Protein AF-A0A653WQN8-F1 (afdb_monomer_lite)

Secondary structure (DSSP, 8-state):
-----S---SS-----EEEE-S-EEETT-HHHHHHHT--HHHHHS--HHHHHTT---HHHHHHHHHHHTT-SEEEEE-SSSTT-EEEEESS-SSTTSPEEEE--

Structure (mmCIF, N/CA/C/O backbone):
data_AF-A0A653WQN8-F1
#
_entry.id   AF-A0A653WQN8-F1
#
loop_
_atom_site.group_PDB
_atom_site.id
_atom_site.type_symbol
_atom_site.label_atom_id
_atom_site.label_alt_id
_atom_site.label_comp_id
_atom_site.label_asym_id
_atom_site.label_entity_id
_atom_site.label_seq_id
_atom_site.pdbx_PDB_ins_code
_atom_site.Cartn_x
_atom_site.Cartn_y
_atom_site.Cartn_z
_atom_site.occupancy
_atom_site.B_iso_or_equiv
_atom_site.auth_seq_id
_atom_site.auth_comp_id
_atom_site.auth_asym_id
_atom_site.auth_atom_id
_atom_site.pdbx_PDB_model_num
ATOM 1 N N . MET A 1 1 ? 11.248 9.016 10.488 1.00 51.66 1 MET A N 1
ATOM 2 C CA . MET A 1 1 ? 11.168 9.263 9.032 1.00 51.66 1 MET A CA 1
ATOM 3 C C . MET A 1 1 ? 12.168 10.351 8.684 1.00 51.66 1 MET A C 1
ATOM 5 O O . MET A 1 1 ? 11.996 11.481 9.122 1.00 51.66 1 MET A O 1
ATOM 9 N N . VAL A 1 2 ? 13.256 9.994 8.004 1.00 47.34 2 VAL A N 1
ATOM 10 C CA . VAL A 1 2 ? 14.262 10.970 7.564 1.00 47.34 2 VAL A CA 1
ATOM 11 C C . VAL A 1 2 ? 13.669 11.739 6.387 1.00 47.34 2 VAL A C 1
ATOM 13 O O . VAL A 1 2 ? 13.267 11.137 5.396 1.00 47.34 2 VAL A O 1
ATOM 16 N N . ALA A 1 3 ? 13.558 13.060 6.500 1.00 53.66 3 ALA A N 1
ATOM 17 C CA . ALA A 1 3 ? 13.160 13.884 5.368 1.00 53.66 3 ALA A CA 1
ATOM 18 C C . ALA A 1 3 ? 14.375 14.051 4.443 1.00 53.66 3 ALA A C 1
ATOM 20 O O . ALA A 1 3 ? 15.348 14.700 4.820 1.00 53.66 3 ALA A O 1
ATOM 21 N N . HIS A 1 4 ? 14.326 13.474 3.241 1.00 57.62 4 HIS A N 1
ATOM 22 C CA . HIS A 1 4 ? 15.339 13.689 2.205 1.00 57.62 4 HIS A CA 1
ATOM 23 C C . HIS A 1 4 ? 15.202 15.117 1.654 1.00 57.62 4 HIS A C 1
ATOM 25 O O . HIS A 1 4 ? 14.484 15.342 0.682 1.00 57.62 4 HIS A O 1
ATOM 31 N N . ARG A 1 5 ? 15.810 16.103 2.326 1.00 55.78 5 ARG A N 1
ATOM 32 C CA . ARG A 1 5 ? 15.682 17.523 1.953 1.00 55.78 5 ARG A CA 1
ATOM 33 C C . ARG A 1 5 ? 16.772 18.026 1.001 1.00 55.78 5 ARG A C 1
ATOM 35 O O . ARG A 1 5 ? 16.506 18.989 0.298 1.00 55.78 5 ARG A O 1
ATOM 42 N N . ASP A 1 6 ? 17.912 17.338 0.889 1.00 57.12 6 ASP A N 1
ATOM 43 C CA . ASP A 1 6 ? 19.116 17.961 0.306 1.00 57.12 6 ASP A CA 1
ATOM 44 C C . ASP A 1 6 ? 19.797 17.201 -0.847 1.00 57.12 6 ASP A C 1
ATOM 46 O O . ASP A 1 6 ? 20.877 17.590 -1.279 1.00 57.12 6 ASP A O 1
ATOM 50 N N . VAL A 1 7 ? 19.184 16.150 -1.404 1.00 60.81 7 VAL A N 1
ATOM 51 C CA . VAL A 1 7 ? 19.722 15.464 -2.598 1.00 60.81 7 VAL A CA 1
ATOM 52 C C . VAL A 1 7 ? 18.587 15.166 -3.567 1.00 60.81 7 VAL A C 1
ATOM 54 O O . VAL A 1 7 ? 17.973 14.101 -3.532 1.00 60.81 7 VAL A O 1
ATOM 57 N N . ARG A 1 8 ? 18.265 16.136 -4.424 1.00 64.38 8 ARG A N 1
ATOM 58 C CA . ARG A 1 8 ? 17.394 15.898 -5.577 1.00 64.38 8 ARG A CA 1
ATOM 59 C C . ARG A 1 8 ? 18.285 15.568 -6.769 1.00 64.38 8 ARG A C 1
ATOM 61 O O . ARG A 1 8 ? 19.209 16.323 -7.049 1.00 64.38 8 ARG A O 1
ATOM 68 N N . ALA A 1 9 ? 18.022 14.449 -7.440 1.00 69.00 9 ALA A N 1
ATOM 69 C CA . ALA A 1 9 ? 18.744 14.086 -8.656 1.00 69.00 9 ALA A CA 1
ATOM 70 C C . ALA A 1 9 ? 18.626 15.206 -9.705 1.00 69.00 9 ALA A C 1
ATOM 72 O O . ALA A 1 9 ? 17.548 15.784 -9.869 1.00 69.00 9 ALA A O 1
ATOM 73 N N . GLU A 1 10 ? 19.725 15.501 -10.404 1.00 74.81 10 GLU A N 1
ATOM 74 C CA . GLU A 1 10 ? 19.770 16.523 -11.463 1.00 74.81 10 GLU A CA 1
ATOM 75 C C . GLU A 1 10 ? 18.878 16.148 -12.659 1.00 74.81 10 GLU A C 1
ATOM 77 O O . GLU A 1 10 ? 18.320 17.025 -13.318 1.00 74.81 10 GLU A O 1
ATOM 82 N N . THR A 1 11 ? 18.667 14.844 -12.871 1.00 83.81 11 THR A N 1
ATOM 83 C CA . THR A 1 11 ? 17.816 14.279 -13.923 1.00 83.81 11 THR A CA 1
ATOM 84 C C . THR A 1 11 ? 16.783 13.332 -13.314 1.00 83.81 11 THR A C 1
ATOM 86 O O . THR A 1 11 ? 17.098 12.540 -12.426 1.00 83.81 11 THR A O 1
ATOM 89 N N . LEU A 1 12 ? 15.538 13.417 -13.793 1.00 87.25 12 LEU A N 1
ATOM 90 C CA . LEU A 1 12 ? 14.464 12.482 -13.455 1.00 87.25 12 LEU A CA 1
ATOM 91 C C . LEU A 1 12 ? 14.303 11.470 -14.589 1.00 87.25 12 LEU A C 1
ATOM 93 O O . LEU A 1 12 ? 14.203 11.860 -15.750 1.00 87.25 12 LEU A O 1
ATOM 97 N N . GLU A 1 13 ? 14.222 10.190 -14.241 1.00 89.38 13 GLU A N 1
ATOM 98 C CA . GLU A 1 13 ? 14.051 9.094 -15.194 1.00 89.38 13 GLU A CA 1
ATOM 99 C C . GLU A 1 13 ? 12.805 8.274 -14.855 1.00 89.38 13 GLU A C 1
ATOM 101 O O . GLU A 1 13 ? 12.418 8.150 -13.690 1.00 89.38 13 GLU A O 1
ATOM 106 N N . ILE A 1 14 ? 12.173 7.711 -15.886 1.00 92.19 14 ILE A N 1
ATOM 107 C CA . ILE A 1 14 ? 11.101 6.726 -15.732 1.00 92.19 14 ILE A CA 1
ATOM 108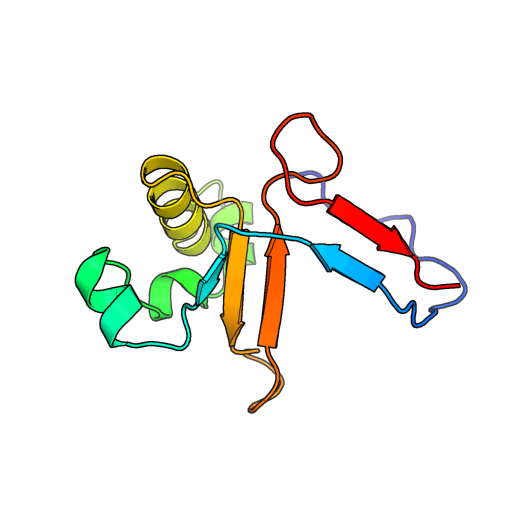 C C . ILE A 1 14 ? 11.727 5.348 -15.901 1.00 92.19 14 ILE A C 1
ATOM 110 O O . ILE A 1 14 ? 12.303 5.052 -16.945 1.00 92.19 14 ILE A O 1
ATOM 114 N N . VAL A 1 15 ? 11.578 4.506 -14.882 1.00 94.44 15 VAL A N 1
ATOM 115 C CA . VAL A 1 15 ? 12.102 3.140 -14.869 1.00 94.44 15 VAL A CA 1
ATOM 116 C C . VAL A 1 15 ? 10.935 2.161 -14.863 1.00 94.44 15 VAL A C 1
ATOM 118 O O . VAL A 1 15 ? 9.988 2.320 -14.092 1.00 94.44 15 VAL A O 1
ATOM 121 N N . ALA A 1 16 ? 10.999 1.147 -15.724 1.00 96.44 16 ALA A N 1
ATOM 122 C CA . ALA A 1 16 ? 10.065 0.032 -15.691 1.00 96.44 16 ALA A CA 1
ATOM 123 C C . ALA A 1 16 ? 10.536 -1.004 -14.663 1.00 96.44 16 ALA A C 1
ATOM 125 O O . ALA A 1 16 ? 11.720 -1.331 -14.594 1.00 96.44 16 ALA A O 1
ATOM 126 N N . ILE A 1 17 ? 9.611 -1.518 -13.857 1.00 97.12 17 ILE A N 1
ATOM 127 C CA . ILE A 1 17 ? 9.901 -2.460 -12.776 1.00 97.12 17 ILE A CA 1
ATOM 128 C C . ILE A 1 17 ? 8.967 -3.658 -12.922 1.00 97.12 17 ILE A C 1
ATOM 130 O O . ILE A 1 17 ? 7.762 -3.490 -13.102 1.00 97.12 17 ILE A O 1
ATOM 134 N N . ASP A 1 18 ? 9.542 -4.851 -12.838 1.00 97.94 18 ASP A N 1
ATOM 135 C CA . ASP A 1 18 ? 8.823 -6.107 -12.683 1.00 97.94 18 ASP A CA 1
ATOM 136 C C . ASP A 1 18 ? 8.685 -6.433 -11.200 1.00 97.94 18 ASP A C 1
ATOM 138 O O . ASP A 1 18 ? 9.675 -6.419 -10.463 1.00 97.94 18 ASP A O 1
ATOM 142 N N . VAL A 1 19 ? 7.453 -6.711 -10.772 1.00 98.00 19 VAL A N 1
ATOM 143 C CA . VAL A 1 19 ? 7.130 -7.059 -9.388 1.00 98.00 19 VAL A CA 1
ATOM 144 C C . VAL A 1 19 ? 6.371 -8.377 -9.361 1.00 98.00 19 VAL A C 1
ATOM 146 O O . VAL A 1 19 ? 5.320 -8.495 -9.990 1.00 98.00 19 VAL A O 1
ATOM 149 N N . ASP A 1 20 ? 6.891 -9.337 -8.604 1.00 97.94 20 ASP A N 1
ATOM 150 C CA . ASP A 1 20 ? 6.192 -10.564 -8.228 1.00 97.94 20 ASP A CA 1
ATOM 151 C C . ASP A 1 20 ? 5.841 -10.488 -6.738 1.00 97.94 20 ASP A C 1
ATOM 153 O O . ASP A 1 20 ? 6.726 -10.406 -5.883 1.00 97.94 20 ASP A O 1
ATOM 157 N N . ALA A 1 21 ? 4.546 -10.433 -6.431 1.00 97.00 21 ALA A N 1
ATOM 158 C CA . ALA A 1 21 ? 4.034 -10.269 -5.078 1.00 97.00 21 ALA A CA 1
ATOM 159 C C . ALA A 1 21 ? 2.699 -11.003 -4.914 1.00 97.00 21 ALA A C 1
ATOM 161 O O . ALA A 1 21 ? 1.758 -10.766 -5.671 1.00 97.00 21 ALA A O 1
ATOM 162 N N . ALA A 1 22 ? 2.599 -11.856 -3.894 1.00 94.38 22 ALA A N 1
ATOM 163 C CA . ALA A 1 22 ? 1.411 -12.680 -3.675 1.00 94.38 22 ALA A CA 1
ATOM 164 C C . ALA A 1 22 ? 0.390 -12.044 -2.717 1.00 94.38 22 ALA A C 1
ATOM 166 O O . ALA A 1 22 ? -0.814 -12.169 -2.931 1.00 94.38 22 ALA A O 1
ATOM 167 N N . ARG A 1 23 ? 0.843 -11.373 -1.649 1.00 97.06 23 ARG A N 1
ATOM 168 C CA . ARG A 1 23 ? -0.027 -10.910 -0.550 1.00 97.06 23 ARG A CA 1
ATOM 169 C C . ARG A 1 23 ? -0.229 -9.396 -0.595 1.00 97.06 23 ARG A C 1
ATOM 171 O O . ARG A 1 23 ? 0.130 -8.686 0.341 1.00 97.06 23 ARG A O 1
ATOM 178 N N . ILE A 1 24 ? -0.775 -8.901 -1.704 1.00 98.12 24 ILE A N 1
ATOM 179 C CA . ILE A 1 24 ? -1.091 -7.478 -1.895 1.00 98.12 24 ILE A CA 1
ATOM 180 C C . ILE A 1 24 ? -2.581 -7.241 -1.661 1.00 98.12 24 ILE A C 1
ATOM 182 O O . ILE A 1 24 ? -3.419 -7.887 -2.286 1.00 98.12 24 ILE A O 1
ATOM 186 N N . VAL A 1 25 ? -2.904 -6.293 -0.783 1.00 98.25 25 VAL A N 1
ATOM 187 C CA . VAL A 1 25 ? -4.292 -5.912 -0.491 1.00 98.25 25 VAL A CA 1
ATOM 188 C C . VAL A 1 25 ? -4.713 -4.741 -1.376 1.00 98.25 25 VAL A C 1
ATOM 190 O O . VAL A 1 25 ? -4.061 -3.698 -1.388 1.00 98.25 25 VAL A O 1
ATOM 193 N N . ASP A 1 26 ? -5.809 -4.893 -2.118 1.00 97.62 26 ASP A N 1
ATOM 194 C CA . ASP A 1 26 ? -6.336 -3.832 -2.978 1.00 97.62 26 ASP A CA 1
ATOM 195 C C . ASP A 1 26 ? -7.322 -2.942 -2.210 1.00 97.62 26 ASP A C 1
ATOM 197 O O . ASP A 1 26 ? -8.476 -3.310 -1.999 1.00 97.62 26 ASP A O 1
ATOM 201 N N . LEU A 1 27 ? -6.886 -1.743 -1.809 1.00 97.38 27 LEU A N 1
ATOM 202 C CA . LEU A 1 27 ? -7.733 -0.794 -1.075 1.00 97.38 27 LEU A CA 1
ATOM 203 C C . LEU A 1 27 ? -8.789 -0.121 -1.960 1.00 97.38 27 LEU A C 1
ATOM 205 O O . LEU A 1 27 ? -9.579 0.688 -1.480 1.00 97.38 27 LEU A O 1
ATOM 209 N N . ARG A 1 28 ? -8.801 -0.398 -3.265 1.00 95.81 28 ARG A N 1
ATOM 210 C CA . ARG A 1 28 ? -9.832 0.107 -4.178 1.00 95.81 28 ARG A CA 1
ATOM 211 C C . ARG A 1 28 ? -11.077 -0.773 -4.166 1.00 95.81 28 ARG A C 1
ATOM 213 O O . ARG A 1 28 ? -12.098 -0.337 -4.690 1.00 95.81 28 ARG A O 1
ATOM 220 N N . ASP A 1 29 ? -10.988 -1.982 -3.612 1.00 96.81 29 ASP A N 1
ATOM 221 C CA . ASP A 1 29 ? -12.118 -2.888 -3.446 1.00 96.81 29 ASP A CA 1
ATOM 222 C C . ASP A 1 29 ? -12.802 -2.655 -2.085 1.00 96.81 29 ASP A C 1
ATOM 224 O O . ASP A 1 29 ? -12.238 -3.007 -1.043 1.00 96.81 29 ASP A O 1
ATOM 228 N N . PRO A 1 30 ? -14.032 -2.106 -2.062 1.00 94.88 30 PRO A N 1
ATOM 229 C CA . PRO A 1 30 ? -14.768 -1.898 -0.819 1.00 94.88 30 PRO A CA 1
ATOM 230 C C . PRO A 1 30 ? -15.026 -3.200 -0.053 1.00 94.88 30 PRO A C 1
ATOM 232 O O . PRO A 1 30 ? -15.002 -3.191 1.172 1.00 94.88 30 PRO A O 1
ATOM 235 N N . GLY A 1 31 ? -15.216 -4.331 -0.747 1.00 97.25 31 GLY A N 1
ATOM 236 C CA . GLY A 1 31 ? -15.457 -5.616 -0.085 1.00 97.25 31 GLY A CA 1
ATOM 237 C C . GLY A 1 31 ? -14.240 -6.092 0.709 1.00 97.25 31 GLY A C 1
ATOM 238 O O . GLY A 1 31 ? -14.370 -6.563 1.841 1.00 97.25 31 GLY A O 1
ATOM 239 N N . THR A 1 32 ? -13.046 -5.904 0.143 1.00 95.50 32 THR A N 1
ATOM 240 C CA . THR A 1 32 ? -11.776 -6.131 0.835 1.00 95.50 32 THR A CA 1
ATOM 241 C C . THR A 1 32 ? -11.663 -5.239 2.070 1.00 95.50 32 THR A C 1
ATOM 243 O O . THR A 1 32 ? -11.417 -5.765 3.155 1.00 95.50 32 THR A O 1
ATOM 246 N N . LEU A 1 33 ? -11.898 -3.929 1.936 1.00 96.31 33 LEU A N 1
ATOM 247 C CA . LEU A 1 33 ? -11.833 -2.967 3.045 1.00 96.31 33 LEU A CA 1
ATOM 248 C C . LEU A 1 33 ? -12.771 -3.329 4.203 1.00 96.31 33 LEU A C 1
ATOM 250 O O . LEU A 1 33 ? -12.327 -3.399 5.354 1.00 96.31 33 LEU A O 1
ATOM 254 N N . ASP A 1 34 ? -14.030 -3.636 3.893 1.00 96.31 34 ASP A N 1
ATOM 255 C CA . ASP A 1 34 ? -15.034 -4.039 4.879 1.00 96.31 34 ASP A CA 1
ATOM 256 C C . ASP A 1 34 ? -14.614 -5.323 5.611 1.00 96.31 34 ASP A C 1
ATOM 258 O O . ASP A 1 34 ? -14.762 -5.431 6.829 1.00 96.31 34 ASP A O 1
ATOM 262 N N . SER A 1 35 ? -14.035 -6.290 4.889 1.00 95.56 35 SER A N 1
ATOM 263 C CA . SER A 1 35 ? -13.619 -7.578 5.463 1.00 95.56 35 SER A CA 1
ATOM 264 C C . SER A 1 35 ? -12.455 -7.470 6.455 1.00 95.56 35 SER A C 1
ATOM 266 O O . SER A 1 35 ? -12.330 -8.302 7.357 1.00 95.56 35 SER A O 1
ATOM 268 N N . ILE A 1 36 ? -11.610 -6.443 6.312 1.00 94.69 36 ILE A N 1
ATOM 269 C CA . ILE A 1 36 ? -10.423 -6.230 7.154 1.00 94.69 36 ILE A CA 1
ATOM 270 C C . ILE A 1 36 ? -10.582 -5.073 8.147 1.00 94.69 36 ILE A C 1
ATOM 272 O O . ILE A 1 36 ? -9.718 -4.916 9.019 1.00 94.69 36 ILE A O 1
ATOM 276 N N . GLY A 1 37 ? -11.693 -4.330 8.064 1.00 95.12 37 GLY A N 1
ATOM 277 C CA . GLY A 1 37 ? -12.046 -3.237 8.968 1.00 95.12 37 GLY A CA 1
ATOM 278 C C . GLY A 1 37 ? -11.229 -1.967 8.738 1.00 95.12 37 GLY A C 1
ATOM 279 O O . GLY A 1 37 ? -10.822 -1.333 9.708 1.00 95.12 37 GLY A O 1
ATOM 280 N N . ILE A 1 38 ? -10.939 -1.628 7.480 1.00 96.12 38 ILE A N 1
ATOM 281 C CA . ILE A 1 38 ? -10.156 -0.440 7.112 1.00 96.12 38 ILE A CA 1
ATOM 282 C C . ILE A 1 38 ? -11.060 0.585 6.427 1.00 96.12 38 ILE A C 1
ATOM 284 O O . ILE A 1 38 ? -11.731 0.260 5.452 1.00 96.12 38 ILE A O 1
ATOM 288 N N . ASP A 1 39 ? -11.024 1.839 6.883 1.00 95.44 39 ASP A N 1
ATOM 289 C CA . ASP A 1 39 ? -11.587 2.965 6.137 1.00 95.44 39 ASP A CA 1
ATOM 290 C C . ASP A 1 39 ? -10.556 3.471 5.116 1.00 95.44 39 ASP A C 1
ATOM 292 O O . ASP A 1 39 ? -9.408 3.785 5.450 1.00 95.44 39 ASP A O 1
ATOM 296 N N . LEU A 1 40 ? -10.964 3.586 3.850 1.00 95.25 40 LEU A N 1
ATOM 297 C CA . LEU A 1 40 ? -10.126 4.158 2.798 1.00 95.25 40 LEU A CA 1
ATOM 298 C C . LEU A 1 40 ? -9.653 5.579 3.145 1.00 95.25 40 LEU A C 1
ATOM 300 O O . LEU A 1 40 ? -8.551 5.967 2.752 1.00 95.25 40 LEU A O 1
ATOM 304 N N . GLN A 1 41 ? -10.458 6.358 3.875 1.00 95.38 41 GLN A N 1
ATOM 305 C CA . GLN A 1 41 ? -10.097 7.720 4.265 1.00 95.38 41 GLN A CA 1
ATOM 306 C C . GLN A 1 41 ? -8.853 7.758 5.151 1.00 95.38 41 GLN A C 1
ATOM 308 O O . GLN A 1 41 ? -8.027 8.654 4.977 1.00 95.38 41 GLN A O 1
ATOM 313 N N . ASP A 1 42 ? -8.651 6.761 6.013 1.00 94.50 42 ASP A N 1
ATOM 314 C CA . ASP A 1 42 ? -7.445 6.672 6.836 1.00 94.50 42 ASP A CA 1
ATOM 315 C C . ASP A 1 42 ? -6.206 6.414 5.974 1.00 94.50 42 ASP A C 1
ATOM 317 O O . ASP A 1 42 ? -5.154 7.021 6.189 1.00 94.50 42 ASP A O 1
ATOM 321 N N . ALA A 1 43 ? -6.336 5.577 4.941 1.00 92.44 43 ALA A N 1
ATOM 322 C CA . ALA A 1 43 ? -5.246 5.269 4.019 1.00 92.44 43 ALA A CA 1
ATOM 323 C C . ALA A 1 43 ? -4.837 6.484 3.166 1.00 92.44 43 ALA A C 1
ATOM 325 O O . ALA A 1 43 ? -3.650 6.696 2.906 1.00 92.44 43 ALA A O 1
ATOM 326 N N . VAL A 1 44 ? -5.811 7.300 2.747 1.00 92.75 44 VAL A N 1
ATOM 327 C CA . VAL A 1 44 ? -5.602 8.426 1.821 1.00 92.75 44 VAL A CA 1
ATOM 328 C C . VAL A 1 44 ? -5.483 9.795 2.515 1.00 92.75 44 VAL A C 1
ATOM 330 O O . VAL A 1 44 ? -5.219 10.813 1.859 1.00 92.75 44 VAL A O 1
ATOM 333 N N . ALA A 1 45 ? -5.637 9.858 3.838 1.00 92.50 45 ALA A N 1
ATOM 334 C CA . ALA A 1 45 ? -5.564 11.108 4.585 1.00 92.50 45 ALA A CA 1
ATOM 335 C C . ALA A 1 45 ? -4.202 11.824 4.410 1.00 92.50 45 ALA A C 1
ATOM 337 O O . ALA A 1 45 ? -3.142 11.188 4.319 1.00 92.50 45 ALA A O 1
ATOM 338 N N . PRO A 1 46 ? -4.179 13.171 4.374 1.00 91.81 46 PRO A N 1
ATOM 339 C CA . PRO A 1 46 ? -2.940 13.934 4.487 1.00 91.81 46 PRO A CA 1
ATOM 340 C C . PRO A 1 46 ? -2.186 13.571 5.775 1.00 91.81 46 PRO A C 1
ATOM 342 O O . PRO A 1 46 ? -2.701 13.732 6.875 1.00 91.81 46 PRO A O 1
ATOM 345 N N . TRP A 1 47 ? -0.950 13.091 5.639 1.00 92.56 47 TRP A N 1
ATOM 346 C CA . TRP A 1 47 ? -0.178 12.566 6.771 1.00 92.56 47 TRP A CA 1
ATOM 347 C C . TRP A 1 47 ? 0.931 13.505 7.261 1.00 92.56 47 TRP A C 1
ATOM 349 O O . TRP A 1 47 ? 1.411 13.355 8.382 1.00 92.56 47 TRP A O 1
ATOM 359 N N . GLN A 1 48 ? 1.371 14.451 6.424 1.00 92.56 48 GLN A N 1
ATOM 360 C CA . GLN A 1 48 ? 2.615 15.203 6.638 1.00 92.56 48 GLN A CA 1
ATOM 361 C C . GLN A 1 48 ? 2.585 16.045 7.915 1.00 92.56 48 GLN A C 1
ATOM 363 O O . GLN A 1 48 ? 3.525 15.964 8.703 1.00 92.56 48 GLN A O 1
ATOM 368 N N . ASP A 1 49 ? 1.503 16.788 8.148 1.00 94.06 49 ASP A N 1
ATOM 369 C CA . ASP A 1 49 ? 1.386 17.672 9.313 1.00 94.06 49 ASP A CA 1
ATOM 370 C C . ASP A 1 49 ? 1.235 16.879 10.617 1.00 94.06 49 ASP A C 1
ATOM 372 O O . ASP A 1 49 ? 1.869 17.208 11.617 1.00 94.06 49 ASP A O 1
ATOM 376 N N . ILE A 1 50 ? 0.472 15.778 10.588 1.00 94.75 50 ILE A N 1
ATOM 377 C CA . ILE A 1 50 ? 0.313 14.866 11.732 1.00 94.75 50 ILE A CA 1
ATOM 378 C C . ILE A 1 50 ? 1.673 14.282 12.123 1.00 94.75 50 ILE A C 1
ATOM 380 O O . ILE A 1 50 ? 2.062 14.343 13.288 1.00 94.75 50 ILE A O 1
ATOM 384 N N . ALA A 1 51 ? 2.425 13.768 11.145 1.00 94.06 51 ALA A N 1
ATOM 385 C CA . ALA A 1 51 ? 3.753 13.217 11.383 1.00 94.06 51 ALA A CA 1
ATOM 386 C C . ALA A 1 51 ? 4.749 14.290 11.864 1.00 94.06 51 ALA A C 1
ATOM 388 O O . ALA A 1 51 ? 5.564 14.019 12.744 1.00 94.06 51 ALA A O 1
ATOM 389 N N . ALA A 1 52 ? 4.686 15.511 11.320 1.00 93.56 52 ALA A N 1
ATOM 390 C CA . ALA A 1 52 ? 5.541 16.625 11.739 1.00 93.56 52 ALA A CA 1
ATOM 391 C C . ALA A 1 52 ? 5.263 17.073 13.183 1.00 93.56 52 ALA A C 1
ATOM 393 O O . ALA A 1 52 ? 6.188 17.474 13.886 1.00 93.56 52 ALA A O 1
ATOM 394 N N . ALA A 1 53 ? 4.014 16.955 13.638 1.00 95.75 53 ALA A N 1
ATOM 395 C CA . ALA A 1 53 ? 3.612 17.203 15.020 1.00 95.75 53 ALA A CA 1
ATOM 396 C C . ALA A 1 53 ? 3.911 16.026 15.975 1.00 95.75 53 ALA A C 1
ATOM 398 O O . ALA A 1 53 ? 3.582 16.104 17.157 1.00 95.75 53 ALA A O 1
ATOM 399 N N . GLY A 1 54 ? 4.522 14.936 15.490 1.00 95.25 54 GLY A N 1
ATOM 400 C CA . GLY A 1 54 ? 4.825 13.740 16.285 1.00 95.25 54 GLY A CA 1
ATOM 401 C C . GLY A 1 54 ? 3.634 12.803 16.510 1.00 95.25 54 GLY A C 1
ATOM 402 O O . GLY A 1 54 ? 3.728 11.893 17.330 1.00 95.25 54 GLY A O 1
ATOM 403 N N . GLY A 1 55 ? 2.522 13.016 15.804 1.00 95.44 55 GLY A N 1
ATOM 404 C CA . GLY A 1 55 ? 1.368 12.122 15.825 1.00 95.44 55 GLY A CA 1
ATOM 405 C C . GLY A 1 55 ? 1.539 10.899 14.919 1.00 95.44 55 GLY A C 1
ATOM 406 O O . GLY A 1 55 ? 2.502 10.786 14.158 1.00 95.44 55 GLY A O 1
ATOM 407 N N . THR A 1 56 ? 0.546 10.009 14.968 1.00 95.31 56 THR A N 1
ATOM 408 C CA . THR A 1 56 ? 0.451 8.816 14.114 1.00 95.31 56 THR A CA 1
ATOM 409 C C . THR A 1 56 ? -0.612 9.042 13.035 1.00 95.31 56 THR A C 1
ATOM 411 O O . THR A 1 56 ? -1.796 9.085 13.365 1.00 95.31 56 THR A O 1
ATOM 414 N N . PRO A 1 57 ? -0.233 9.207 11.756 1.00 96.75 57 PRO A N 1
ATOM 415 C CA . PRO A 1 57 ? -1.179 9.264 10.645 1.00 96.75 57 PRO A CA 1
ATOM 416 C C . PRO A 1 57 ? -2.036 7.999 10.522 1.00 96.75 57 PRO A C 1
ATOM 418 O O . PRO A 1 57 ? -1.535 6.893 10.731 1.00 96.75 57 PRO A O 1
ATOM 421 N N . GLY A 1 58 ? -3.285 8.156 10.073 1.00 95.62 58 GLY A N 1
ATOM 422 C CA . GLY A 1 58 ? -4.189 7.029 9.800 1.00 95.62 58 GLY A CA 1
ATOM 423 C C . GLY A 1 58 ? -3.584 6.007 8.833 1.00 95.62 58 GLY A C 1
ATOM 424 O O . GLY A 1 58 ? -3.644 4.807 9.071 1.00 95.62 58 GLY A O 1
ATOM 425 N N . SER A 1 59 ? -2.849 6.464 7.815 1.00 95.19 59 SER A N 1
ATOM 426 C CA . SER A 1 59 ? -2.201 5.576 6.843 1.00 95.19 59 SER A CA 1
ATOM 427 C C . SER A 1 59 ? -1.133 4.663 7.456 1.00 95.19 59 SER A C 1
ATOM 429 O O . SER A 1 59 ? -0.847 3.597 6.911 1.00 95.19 59 SER A O 1
ATOM 431 N N . TRP A 1 60 ? -0.554 5.033 8.604 1.00 96.06 60 TRP A N 1
ATOM 432 C CA . TRP A 1 60 ? 0.361 4.154 9.339 1.00 96.06 60 TRP A CA 1
ATOM 433 C C . TRP A 1 60 ? -0.404 3.087 10.117 1.00 96.06 60 TRP A C 1
ATOM 435 O O . TRP A 1 60 ? 0.017 1.938 10.114 1.00 96.06 60 TRP A O 1
ATOM 445 N N . GLN A 1 61 ? -1.555 3.435 10.698 1.00 95.69 61 GLN A N 1
ATOM 446 C CA . GLN A 1 61 ? -2.441 2.464 11.349 1.00 95.69 61 GLN A CA 1
ATOM 447 C C . GLN A 1 61 ? -2.985 1.450 10.334 1.00 95.69 61 GLN A C 1
ATOM 449 O O . GLN A 1 61 ? -3.000 0.253 10.609 1.00 95.69 61 GLN A O 1
ATOM 454 N N . VAL A 1 62 ? -3.340 1.909 9.127 1.00 97.25 62 VAL A N 1
ATOM 455 C CA . VAL A 1 62 ? -3.706 1.041 7.995 1.00 97.25 62 VAL A CA 1
ATOM 456 C C . VAL A 1 62 ? -2.576 0.067 7.672 1.00 97.25 62 VAL A C 1
ATOM 458 O O . VAL A 1 62 ? -2.813 -1.134 7.593 1.00 97.25 62 VAL A O 1
ATOM 461 N N . ARG A 1 63 ? -1.335 0.551 7.530 1.00 97.12 63 ARG A N 1
ATOM 462 C CA . ARG A 1 63 ? -0.174 -0.325 7.315 1.00 97.12 63 ARG A CA 1
ATOM 463 C C . ARG A 1 63 ? -0.032 -1.353 8.438 1.00 97.12 63 ARG A C 1
ATOM 465 O O . ARG A 1 63 ? 0.162 -2.527 8.146 1.00 97.12 63 ARG A O 1
ATOM 472 N N . ASP A 1 64 ? -0.115 -0.927 9.694 1.00 96.56 64 ASP A N 1
ATOM 473 C CA . ASP A 1 64 ? 0.068 -1.815 10.844 1.00 96.56 64 ASP A CA 1
ATOM 474 C C . ASP A 1 64 ? -0.999 -2.926 10.850 1.00 96.56 64 ASP A C 1
ATOM 476 O O . ASP A 1 64 ? -0.661 -4.103 10.971 1.00 96.56 64 ASP A O 1
ATOM 480 N N . ARG A 1 65 ? -2.262 -2.588 10.558 1.00 96.88 65 ARG A N 1
ATOM 481 C CA . ARG A 1 65 ? -3.352 -3.559 10.378 1.00 96.88 65 ARG A CA 1
ATOM 482 C C . ARG A 1 65 ? -3.089 -4.552 9.239 1.00 96.88 65 ARG A C 1
ATOM 484 O O . ARG A 1 65 ? -3.410 -5.733 9.358 1.00 96.88 65 ARG A O 1
ATOM 491 N N . LEU A 1 66 ? -2.519 -4.088 8.128 1.00 98.06 66 LEU A N 1
ATOM 492 C CA . LEU A 1 66 ? -2.175 -4.941 6.987 1.00 98.06 66 LEU A CA 1
ATOM 493 C C . LEU A 1 66 ? -1.013 -5.894 7.309 1.00 98.06 66 LEU A C 1
ATOM 495 O O . LEU A 1 66 ? -1.032 -7.052 6.892 1.00 98.06 66 LEU A O 1
ATOM 499 N N . L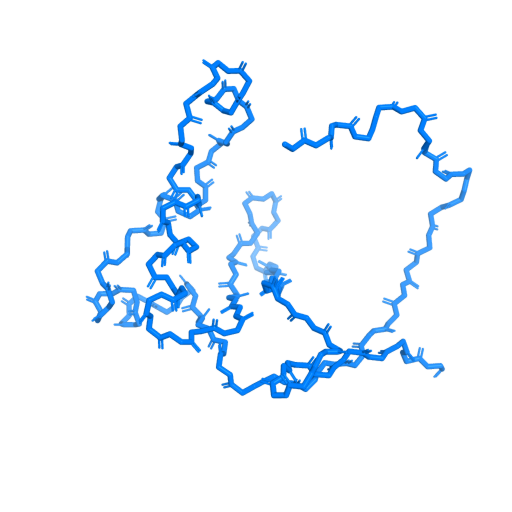EU A 1 67 ? -0.037 -5.444 8.100 1.00 97.38 67 LEU A N 1
ATOM 500 C CA . LEU A 1 67 ? 1.043 -6.302 8.593 1.00 97.38 67 LEU A CA 1
ATOM 501 C C . LEU A 1 67 ? 0.511 -7.412 9.511 1.00 97.38 67 LEU A C 1
ATOM 503 O O . LEU A 1 67 ? 0.954 -8.553 9.399 1.00 97.38 67 LEU A O 1
ATOM 507 N N . GLU A 1 68 ? -0.476 -7.121 10.365 1.00 97.12 68 GLU A N 1
ATOM 508 C CA . GLU A 1 68 ? -1.103 -8.122 11.247 1.00 97.12 68 GLU A CA 1
ATOM 509 C C . GLU A 1 68 ? -1.773 -9.277 10.488 1.00 97.12 68 GLU A C 1
ATOM 511 O O . GLU A 1 68 ? -1.841 -10.391 11.006 1.00 97.12 68 GLU A O 1
ATOM 516 N N . ILE A 1 69 ? -2.267 -9.033 9.269 1.00 96.50 69 ILE A N 1
ATOM 517 C CA . ILE A 1 69 ? -2.875 -10.069 8.414 1.00 96.50 69 ILE A CA 1
ATOM 518 C C . ILE A 1 69 ? -1.877 -10.701 7.433 1.00 96.50 69 ILE A C 1
ATOM 520 O O . ILE A 1 69 ? -2.274 -11.487 6.574 1.00 96.50 69 ILE A O 1
ATOM 524 N N . GLY A 1 70 ? -0.586 -10.376 7.554 1.00 96.56 70 GLY A N 1
ATOM 525 C CA . GLY A 1 70 ? 0.482 -10.947 6.734 1.00 96.56 70 GLY A CA 1
ATOM 526 C C . GLY A 1 70 ? 0.570 -10.380 5.315 1.00 96.56 70 GLY A C 1
ATOM 527 O O . GLY A 1 70 ? 1.119 -11.043 4.435 1.00 96.56 70 GLY A O 1
ATOM 528 N N . ALA A 1 71 ? 0.029 -9.184 5.065 1.00 97.94 71 ALA A N 1
ATOM 529 C CA . ALA A 1 71 ? 0.177 -8.530 3.771 1.00 97.94 71 ALA A CA 1
ATOM 530 C C . ALA A 1 71 ? 1.632 -8.091 3.535 1.00 97.94 71 ALA A C 1
ATOM 532 O O . ALA A 1 71 ? 2.302 -7.578 4.432 1.00 97.94 71 ALA A O 1
ATOM 533 N N . ASP A 1 72 ? 2.098 -8.229 2.297 1.00 98.06 72 ASP A N 1
ATOM 534 C CA . ASP A 1 72 ? 3.406 -7.726 1.862 1.00 98.06 72 ASP A CA 1
ATOM 535 C C . ASP A 1 72 ? 3.342 -6.274 1.371 1.00 98.06 72 ASP A C 1
ATOM 537 O O . ASP A 1 72 ? 4.370 -5.611 1.202 1.00 98.06 72 ASP A O 1
ATOM 541 N N . GLY A 1 73 ? 2.133 -5.777 1.121 1.00 98.06 73 GLY A N 1
ATOM 542 C CA . GLY A 1 73 ? 1.912 -4.469 0.540 1.00 98.06 73 GLY A CA 1
ATOM 543 C C . GLY A 1 73 ? 0.448 -4.197 0.227 1.00 98.06 73 GLY A C 1
ATOM 544 O O . GLY A 1 73 ? -0.447 -4.971 0.580 1.00 98.06 73 GLY A O 1
ATOM 545 N N . LEU A 1 74 ? 0.209 -3.081 -0.455 1.00 98.12 74 LEU A N 1
ATOM 546 C CA . LEU A 1 74 ? -1.128 -2.636 -0.830 1.00 98.12 74 LEU A CA 1
ATOM 547 C C . LEU A 1 74 ? -1.150 -1.918 -2.178 1.00 98.12 74 LEU A C 1
ATOM 549 O O . LEU A 1 74 ? -0.127 -1.404 -2.638 1.00 98.12 74 LEU A O 1
ATOM 553 N N . ILE A 1 75 ? -2.341 -1.841 -2.767 1.00 97.94 75 ILE A N 1
ATOM 554 C CA . ILE A 1 75 ? -2.664 -0.918 -3.855 1.00 97.94 75 ILE A CA 1
ATOM 555 C C . ILE A 1 75 ? -3.569 0.186 -3.308 1.00 97.94 75 ILE A C 1
ATOM 557 O O . ILE A 1 75 ? -4.618 -0.115 -2.740 1.00 97.94 75 ILE A O 1
ATOM 561 N N . ASP A 1 76 ?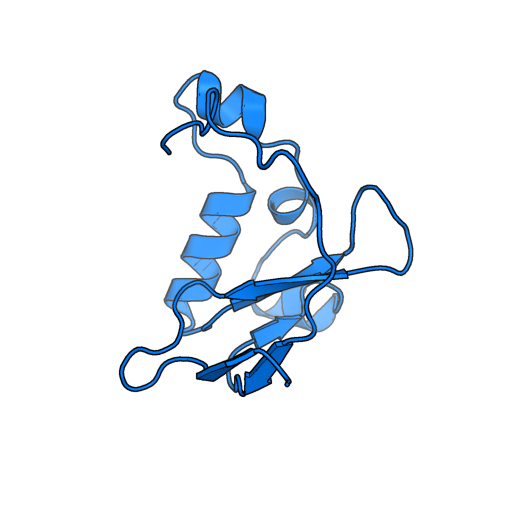 -3.190 1.453 -3.500 1.00 96.00 76 ASP A N 1
ATOM 562 C CA . ASP A 1 76 ? -4.011 2.615 -3.139 1.00 96.00 76 ASP A CA 1
ATOM 563 C C . ASP A 1 76 ? -4.414 3.445 -4.373 1.00 96.00 76 ASP A C 1
ATOM 565 O O . ASP A 1 76 ? -3.678 3.516 -5.365 1.00 96.00 76 ASP A O 1
ATOM 569 N N . PRO A 1 77 ? -5.596 4.086 -4.364 1.00 95.50 77 PRO A N 1
ATOM 570 C CA . PRO A 1 77 ? -5.971 5.016 -5.419 1.00 95.50 77 PRO A CA 1
ATOM 571 C C . PRO A 1 77 ? -5.147 6.305 -5.329 1.00 95.50 77 PRO A C 1
ATOM 573 O O . PRO A 1 77 ? -4.931 6.873 -4.255 1.00 95.50 77 PRO A O 1
ATOM 576 N N . SER A 1 78 ? -4.739 6.842 -6.478 1.00 92.69 78 SER A N 1
ATOM 577 C CA . SER A 1 78 ? -4.029 8.115 -6.501 1.00 92.69 78 SER A CA 1
ATOM 578 C C . SER A 1 78 ? -4.958 9.277 -6.157 1.00 92.69 78 SER A C 1
ATOM 580 O O . SER A 1 78 ? -5.894 9.607 -6.883 1.00 92.69 78 SER A O 1
ATOM 582 N N . ARG A 1 79 ? -4.631 9.975 -5.068 1.00 89.62 79 ARG A N 1
ATOM 583 C CA . ARG A 1 79 ? -5.365 11.163 -4.593 1.00 89.62 79 ARG A CA 1
ATOM 584 C C . ARG A 1 79 ? -5.270 12.355 -5.539 1.00 89.62 79 ARG A C 1
ATOM 586 O O . ARG A 1 79 ? -6.153 13.203 -5.561 1.00 89.62 79 ARG A O 1
ATOM 593 N N . LYS A 1 80 ? -4.158 12.454 -6.273 1.00 90.88 80 LYS A N 1
ATOM 594 C CA . LYS A 1 80 ? -3.854 13.589 -7.159 1.00 90.88 80 LYS A CA 1
ATOM 595 C C . LYS A 1 80 ? -4.196 13.310 -8.619 1.00 90.88 80 LYS A C 1
ATOM 597 O O . LYS A 1 80 ? -4.192 14.235 -9.426 1.00 90.88 80 LYS A O 1
ATOM 602 N N . SER A 1 81 ? -4.436 12.054 -8.984 1.00 92.94 81 SER A N 1
ATOM 603 C CA . SER A 1 81 ? -4.633 11.653 -10.377 1.00 92.94 81 SER A CA 1
ATOM 604 C C . SER A 1 81 ? -5.682 10.545 -10.460 1.00 92.94 81 SER A C 1
ATOM 606 O O . SER A 1 81 ? -5.329 9.367 -10.413 1.00 92.94 81 SER A O 1
ATOM 608 N N . PRO A 1 82 ? -6.975 10.907 -10.566 1.00 91.31 82 PRO A N 1
ATOM 609 C CA . PRO A 1 82 ? -8.061 9.937 -10.635 1.00 91.31 82 PRO A CA 1
ATOM 610 C C . PRO A 1 82 ? -7.837 8.890 -11.733 1.00 91.31 82 PRO A C 1
ATOM 612 O O . PRO A 1 82 ? -7.429 9.223 -12.844 1.00 91.31 82 PRO A O 1
ATOM 615 N N . GLY A 1 83 ? -8.098 7.623 -11.415 1.00 92.00 83 GLY A N 1
ATOM 616 C CA . GLY A 1 83 ? -7.881 6.489 -12.321 1.00 92.00 83 GLY A CA 1
ATOM 617 C C . GLY A 1 83 ? -6.470 5.891 -12.277 1.00 92.00 83 GLY A C 1
ATOM 618 O O . GLY A 1 83 ? -6.287 4.763 -12.731 1.00 92.00 83 GLY A O 1
ATOM 619 N N . LEU A 1 84 ? -5.491 6.586 -11.687 1.00 95.94 84 LEU A N 1
ATOM 620 C CA . LEU A 1 84 ? -4.186 6.007 -11.363 1.00 95.94 84 LEU A CA 1
ATOM 621 C C . LEU A 1 84 ? -4.179 5.423 -9.948 1.00 95.94 84 LEU A C 1
ATOM 623 O O . LEU A 1 84 ? -5.025 5.738 -9.109 1.00 95.94 84 LEU A O 1
ATOM 627 N N . TRP A 1 85 ? -3.196 4.575 -9.686 1.00 96.88 85 TRP A N 1
ATOM 628 C CA . TRP A 1 85 ? -2.993 3.888 -8.417 1.00 96.88 85 TRP A CA 1
ATOM 629 C C . TRP A 1 85 ? -1.497 3.687 -8.179 1.00 96.88 85 TRP A C 1
ATOM 631 O O . TRP A 1 85 ? -0.704 3.780 -9.121 1.00 96.88 85 TRP A O 1
ATOM 641 N N . HIS A 1 86 ? -1.113 3.425 -6.934 1.00 96.50 86 HIS A N 1
ATOM 642 C CA . HIS A 1 86 ? 0.260 3.062 -6.596 1.00 96.50 86 HIS A CA 1
ATOM 643 C C . HIS A 1 86 ? 0.304 1.655 -6.012 1.00 96.50 86 HIS A C 1
ATOM 645 O O . HIS A 1 86 ? -0.660 1.188 -5.411 1.00 96.50 86 HIS A O 1
ATOM 651 N N . LEU A 1 87 ? 1.441 0.990 -6.199 1.00 97.62 87 LEU A N 1
ATOM 652 C CA . LEU A 1 87 ? 1.803 -0.205 -5.454 1.00 97.62 87 LEU A CA 1
ATOM 653 C C . LEU A 1 87 ? 2.756 0.206 -4.335 1.00 97.62 87 LEU A C 1
ATOM 655 O O . LEU A 1 87 ? 3.773 0.853 -4.592 1.00 97.62 87 LEU A O 1
ATOM 659 N N . VAL A 1 88 ? 2.441 -0.195 -3.110 1.00 97.19 88 VAL A N 1
ATOM 660 C CA . VAL A 1 88 ? 3.304 -0.019 -1.943 1.00 97.19 88 VAL A CA 1
ATOM 661 C C . VAL A 1 88 ? 3.739 -1.396 -1.473 1.00 97.19 88 VAL A C 1
ATOM 663 O O . VAL A 1 88 ? 2.895 -2.250 -1.228 1.00 97.19 88 VAL A O 1
ATOM 666 N N . LEU A 1 89 ? 5.046 -1.595 -1.318 1.00 97.94 89 LEU A N 1
ATOM 667 C CA . LEU A 1 89 ? 5.627 -2.797 -0.724 1.00 97.94 89 LEU A CA 1
ATOM 668 C C . LEU A 1 89 ? 6.225 -2.427 0.633 1.00 97.94 89 LEU A C 1
ATOM 670 O O . LEU A 1 89 ? 6.937 -1.428 0.743 1.00 97.94 89 LEU A O 1
ATOM 674 N N . PHE A 1 90 ? 5.933 -3.209 1.669 1.00 96.56 90 PHE A N 1
ATOM 675 C CA . PHE A 1 90 ? 6.470 -2.965 3.014 1.00 96.56 90 PHE A CA 1
ATOM 676 C C . PHE A 1 90 ? 7.899 -3.486 3.171 1.00 96.56 90 PHE A C 1
ATOM 678 O O . PHE A 1 90 ? 8.675 -2.945 3.955 1.00 96.56 90 PHE A O 1
ATOM 685 N N . ARG A 1 91 ? 8.225 -4.518 2.394 1.00 95.94 91 ARG A N 1
ATOM 686 C CA . ARG A 1 91 ? 9.536 -5.150 2.23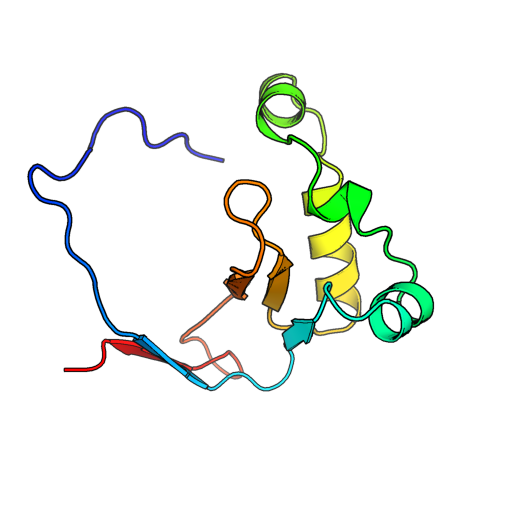8 1.00 95.94 91 ARG A CA 1
ATOM 687 C C . ARG A 1 91 ? 9.630 -5.722 0.826 1.00 95.94 91 ARG A C 1
ATOM 689 O O . ARG A 1 91 ? 8.600 -5.976 0.199 1.00 95.94 91 ARG A O 1
ATOM 696 N N . TRP A 1 92 ? 10.838 -5.920 0.322 1.00 98.06 92 TRP A N 1
ATOM 697 C CA . TRP A 1 92 ? 11.076 -6.523 -0.989 1.00 98.06 92 TRP A CA 1
ATOM 698 C C . TRP A 1 92 ? 12.508 -7.047 -1.076 1.00 98.06 92 TRP A C 1
ATOM 700 O O . TRP A 1 92 ? 13.395 -6.531 -0.401 1.00 98.06 92 TRP A O 1
ATOM 710 N N . ASN A 1 93 ? 12.740 -8.033 -1.945 1.00 97.88 93 ASN A N 1
ATOM 711 C CA . ASN A 1 93 ? 14.056 -8.644 -2.185 1.00 97.88 93 ASN A CA 1
ATOM 712 C C . ASN A 1 93 ? 14.730 -9.223 -0.923 1.00 97.88 93 ASN A C 1
ATOM 714 O O . ASN A 1 93 ? 15.954 -9.332 -0.854 1.00 97.88 93 ASN A O 1
ATOM 718 N N . GLU A 1 94 ? 13.913 -9.610 0.051 1.00 96.31 94 GLU A N 1
ATOM 719 C CA . GLU A 1 94 ? 14.282 -10.397 1.226 1.00 96.31 94 GLU A CA 1
ATOM 720 C C . GLU A 1 94 ? 13.705 -11.816 1.084 1.00 96.31 94 GLU A C 1
ATOM 722 O O . GLU A 1 94 ? 12.857 -12.069 0.222 1.00 96.31 94 GLU A O 1
ATOM 727 N N . ASP A 1 95 ? 14.125 -12.743 1.946 1.00 93.50 95 ASP A N 1
ATOM 728 C CA . ASP A 1 95 ? 13.550 -14.091 1.974 1.00 93.50 95 ASP A CA 1
ATOM 729 C C . ASP A 1 95 ? 12.029 -14.038 2.242 1.00 93.50 95 ASP A C 1
ATOM 731 O O . ASP A 1 95 ? 11.552 -13.294 3.104 1.00 93.50 95 ASP A O 1
ATOM 735 N N . ASP A 1 96 ? 11.252 -14.819 1.479 1.00 92.69 96 ASP A N 1
ATOM 736 C CA . ASP A 1 96 ? 9.774 -14.856 1.526 1.00 92.69 96 ASP A CA 1
ATOM 737 C C . ASP A 1 96 ? 9.086 -13.486 1.287 1.00 92.69 96 ASP A C 1
ATOM 739 O O . ASP A 1 96 ? 7.936 -13.272 1.681 1.00 92.69 96 ASP A O 1
ATOM 743 N N . ALA A 1 97 ? 9.785 -12.517 0.683 1.00 96.62 97 ALA A N 1
ATOM 744 C CA . ALA A 1 97 ? 9.249 -11.204 0.311 1.00 96.62 97 ALA A CA 1
ATOM 745 C C . ALA A 1 97 ? 8.922 -11.124 -1.191 1.00 96.62 97 ALA A C 1
ATOM 747 O O . ALA A 1 97 ? 9.418 -11.935 -1.976 1.00 96.62 97 ALA A O 1
ATOM 748 N N . PRO A 1 98 ? 8.153 -10.106 -1.620 1.00 98.25 98 PRO A N 1
ATOM 749 C CA . PRO A 1 98 ? 8.024 -9.765 -3.030 1.00 98.25 98 PRO A CA 1
ATOM 750 C C . PRO A 1 98 ? 9.374 -9.603 -3.734 1.00 98.25 98 PRO A C 1
ATOM 752 O O . PRO A 1 98 ? 10.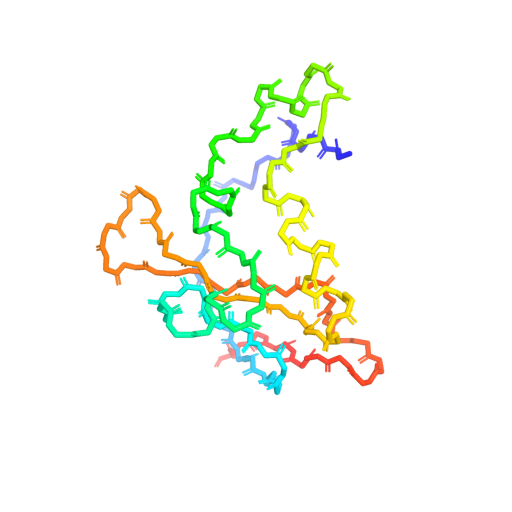297 -8.983 -3.192 1.00 98.25 98 PRO A O 1
ATOM 755 N N . ALA A 1 99 ? 9.461 -10.101 -4.966 1.00 98.19 99 ALA A N 1
ATOM 756 C CA . ALA A 1 99 ? 10.619 -9.910 -5.828 1.00 98.19 99 ALA A CA 1
ATOM 757 C C . ALA A 1 99 ? 10.419 -8.674 -6.7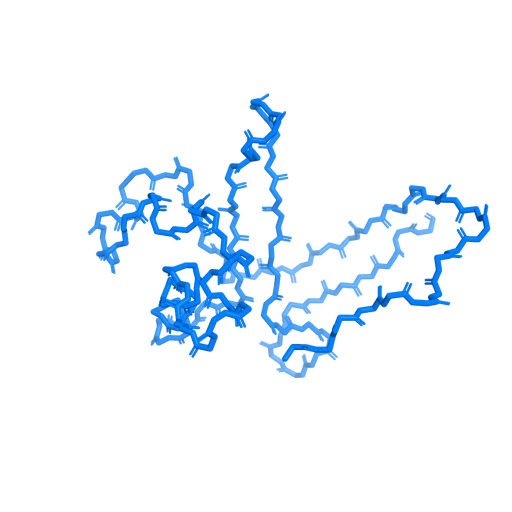08 1.00 98.19 99 ALA A C 1
ATOM 759 O O . ALA A 1 99 ? 9.382 -8.510 -7.350 1.00 98.19 99 ALA A O 1
ATOM 760 N N . VAL A 1 100 ? 11.426 -7.805 -6.742 1.00 98.19 100 VAL A N 1
ATOM 761 C CA . VAL A 1 100 ? 11.405 -6.539 -7.476 1.00 98.19 100 VAL A CA 1
ATOM 762 C C . VAL A 1 100 ? 12.675 -6.427 -8.302 1.00 98.19 100 VAL A C 1
ATOM 764 O O . VAL A 1 100 ? 13.780 -6.364 -7.754 1.00 98.19 100 VAL A O 1
ATOM 767 N N . VAL A 1 101 ? 12.524 -6.348 -9.623 1.00 97.94 101 VAL A N 1
ATOM 768 C CA . VAL A 1 101 ? 13.647 -6.176 -10.550 1.00 97.94 101 VAL A CA 1
ATOM 769 C C . VAL A 1 101 ? 13.378 -5.037 -11.523 1.00 97.94 101 VAL A C 1
ATOM 771 O O . VAL A 1 101 ? 12.261 -4.841 -11.992 1.00 97.94 101 VAL A O 1
ATOM 774 N N . ILE A 1 102 ? 14.418 -4.268 -11.842 1.00 96.88 102 ILE A N 1
ATOM 775 C CA . ILE A 1 102 ? 14.335 -3.273 -12.913 1.00 96.88 102 ILE A CA 1
ATOM 776 C C . ILE A 1 102 ? 14.225 -4.025 -14.237 1.00 96.88 102 ILE A C 1
ATOM 778 O O . ILE A 1 102 ? 15.089 -4.845 -14.564 1.00 96.88 102 ILE A O 1
ATOM 782 N N . ARG A 1 103 ? 13.176 -3.724 -15.001 1.00 93.75 103 ARG A N 1
ATOM 783 C CA . ARG A 1 103 ? 12.991 -4.251 -16.347 1.00 93.75 103 ARG A CA 1
ATOM 784 C C . ARG A 1 103 ? 13.982 -3.542 -17.271 1.00 93.75 103 ARG A C 1
ATOM 786 O O . ARG A 1 103 ? 13.944 -2.319 -17.398 1.00 93.75 103 ARG A O 1
ATOM 793 N N . ARG A 1 104 ? 14.902 -4.323 -17.841 1.00 81.81 104 ARG A N 1
ATOM 794 C CA . ARG A 1 104 ? 15.910 -3.853 -18.802 1.00 81.81 104 ARG A CA 1
ATOM 795 C C . ARG A 1 104 ? 15.333 -3.696 -20.200 1.00 81.81 104 ARG A C 1
ATOM 797 O O . ARG A 1 104 ? 14.407 -4.466 -20.536 1.00 81.81 104 ARG A O 1
#

Radius of gyration: 15.35 Å; chains: 1; bounding box: 35×33×35 Å

Sequence (104 aa):
MVAHRDVRAETLEIVAIDVDAARIVDLRDPGTLDSIGIDLQDAVAPWQDIAAAGGTPGSWQVRDRLLEIGADGLIDPSRKSPGLWHLVLFRWNEDDAPAVVIRR

pLDDT: mean 91.85, std 11.26, range [47.34, 98.25]

Foldseek 3Di:
DDPPDPDDDPDDDDFDKDKDADQEQEPVDVVSCVVLVHDLCQLPPDCVVCVVVVHDGSNVVVVVSSVVVVGQWYWHADPVDGPDIDTGGPDEPDVVHMHMDTDD